Protein AF-A0A7S0C1S6-F1 (afdb_monomer)

InterPro domains:
  IPR011527 ABC transporter type 1, transmembrane domain [PF00664] (45-141)
  IPR011527 ABC transporter type 1, transmembrane domain [PS50929] (19-138)
  IPR036640 ABC transporter type 1, transmembrane domain superfamily [G3DSA:1.20.1560.10] (1-143)
  IPR036640 ABC transporter type 1, transmembrane domain superfamily [SSF90123] (19-142)
  IPR050173 ATP-binding cassette transporter C-like [PTHR24223] (3-142)

Secondary structure (DSSP, 8-state):
---------HHHHHHHHHHHTHHHHHHHHHHHHHHHHHHHHHHHHHHHHHH-TT--S-HHHHHHHHHHHHHHHHHHHHHHHHHHHHHHHHHHHHHHHHHHHHHHTS-HHHHHHS-HHHHHHHHHHHHHHHHHHHHHHHHHHH-

Radius of gyration: 22.69 Å; Cα contacts (8 Å, |Δi|>4): 51; chains: 1; bounding box: 44×37×71 Å

Mean predicted aligned error: 12.1 Å

Solvent-accessible surface area (backbone atoms only — not comparable to full-atom values): 8099 Å² total; per-residue (Å²): 143,80,84,76,80,77,76,72,55,67,65,60,56,53,49,50,44,52,57,39,57,31,70,64,47,54,49,52,54,49,55,53,48,52,52,39,51,54,44,50,54,48,46,50,54,50,49,55,55,62,73,38,91,87,64,85,71,61,68,67,66,53,51,52,53,49,52,53,44,51,52,52,37,52,54,47,48,53,50,50,51,52,54,48,54,55,32,54,50,45,21,51,53,48,52,50,51,58,50,52,55,52,57,72,72,49,56,72,74,58,55,75,77,42,62,64,69,61,51,52,53,48,50,54,49,51,51,54,48,51,54,48,51,51,53,49,52,53,51,66,75,74,106

pLDDT: mean 74.36, std 13.05, range [32.56, 93.94]

Foldseek 3Di:
DDPPPDPDPVVVVQVLCVQLPHPVLVVVLVVLLVVLLVLVVVLVVLVVVVVDPPDPDDPVVSVVVSVVSVVVSVVSVVVSVVSVVSSLVSSLVSLVVVVVVVVVVDDPVVCVVDPPVVVCVVVVVVSVVVSVVVVVVVVVVSD

Structure (mmCIF, N/CA/C/O backbone):
data_AF-A0A7S0C1S6-F1
#
_entry.id   AF-A0A7S0C1S6-F1
#
loop_
_atom_site.group_PDB
_atom_site.id
_atom_site.type_symbol
_atom_site.label_atom_id
_atom_site.label_alt_id
_atom_site.label_comp_id
_atom_site.label_asym_id
_atom_site.label_entity_id
_atom_site.label_seq_id
_atom_site.pdbx_PDB_ins_code
_atom_site.Cartn_x
_atom_site.Cartn_y
_atom_site.Cartn_z
_atom_site.occupancy
_atom_site.B_iso_or_equiv
_atom_site.auth_seq_id
_atom_site.auth_comp_id
_atom_site.auth_asym_id
_atom_site.auth_atom_id
_atom_site.pdbx_PDB_model_num
ATOM 1 N N . ASP A 1 1 ? 6.571 -26.633 26.338 1.00 38.09 1 ASP A N 1
ATOM 2 C CA . ASP A 1 1 ? 5.739 -27.109 25.221 1.00 38.09 1 ASP A CA 1
ATOM 3 C C . ASP A 1 1 ? 4.297 -26.672 25.336 1.00 38.09 1 ASP A C 1
ATOM 5 O O . ASP A 1 1 ? 3.645 -26.990 26.321 1.00 38.09 1 ASP A O 1
ATOM 9 N N . THR A 1 2 ? 3.855 -25.894 24.345 1.00 32.56 2 THR A N 1
ATOM 10 C CA . THR A 1 2 ? 2.548 -25.925 23.646 1.00 32.56 2 THR A CA 1
ATOM 11 C C . THR A 1 2 ? 2.376 -24.587 22.923 1.00 32.56 2 THR A C 1
ATOM 13 O O . THR A 1 2 ? 1.621 -23.704 23.322 1.00 32.56 2 THR A O 1
ATOM 16 N N . GLN A 1 3 ? 3.146 -24.413 21.842 1.00 36.97 3 GLN A N 1
ATOM 17 C CA . GLN A 1 3 ? 2.829 -23.417 20.823 1.00 36.97 3 GLN A CA 1
ATOM 18 C C . GLN A 1 3 ? 1.494 -23.824 20.197 1.00 36.97 3 GLN A C 1
ATOM 20 O O . GLN A 1 3 ? 1.435 -24.697 19.336 1.00 36.97 3 GLN A O 1
ATOM 25 N N . HIS A 1 4 ? 0.406 -23.215 20.657 1.00 38.22 4 HIS A N 1
ATOM 26 C CA . HIS A 1 4 ? -0.839 -23.228 19.911 1.00 38.22 4 HIS A CA 1
ATOM 27 C C . HIS A 1 4 ? -0.601 -22.422 18.634 1.00 38.22 4 HIS A C 1
ATOM 29 O O . HIS A 1 4 ? -0.575 -21.193 18.663 1.00 38.22 4 HIS A O 1
ATOM 35 N N . THR A 1 5 ? -0.392 -23.114 17.519 1.00 42.62 5 THR A N 1
ATOM 36 C CA . THR A 1 5 ? -0.416 -22.581 16.154 1.00 42.62 5 THR A CA 1
ATOM 37 C C . THR A 1 5 ? -1.791 -21.971 15.862 1.00 42.62 5 THR A C 1
ATOM 39 O O . THR A 1 5 ? -2.685 -22.610 15.321 1.00 42.62 5 THR A O 1
ATOM 42 N N . GLY A 1 6 ? -2.005 -20.749 16.349 1.00 50.19 6 GLY A N 1
ATOM 43 C CA . GLY A 1 6 ? -2.061 -19.535 15.536 1.00 50.19 6 GLY A CA 1
ATOM 44 C C . GLY A 1 6 ? -3.067 -19.435 14.392 1.00 50.19 6 GLY A C 1
ATOM 45 O O . GLY A 1 6 ? -2.960 -18.488 13.621 1.00 50.19 6 GLY A O 1
ATOM 46 N N . ALA A 1 7 ? -4.028 -20.346 14.235 1.00 46.50 7 ALA A N 1
ATOM 47 C CA . ALA A 1 7 ? -5.095 -20.175 13.252 1.00 46.50 7 ALA A CA 1
ATOM 48 C C . ALA A 1 7 ? -6.041 -19.058 13.721 1.00 46.50 7 ALA A C 1
ATOM 50 O O . ALA A 1 7 ? -7.001 -19.285 14.461 1.00 46.50 7 ALA A O 1
ATOM 51 N N . VAL A 1 8 ? -5.737 -17.820 13.328 1.00 56.91 8 VAL A N 1
ATOM 52 C CA . VAL A 1 8 ? -6.596 -16.663 13.580 1.00 56.91 8 VAL A CA 1
ATOM 53 C C . VAL A 1 8 ? -7.947 -16.946 12.929 1.00 56.91 8 VAL A C 1
ATOM 55 O O . VAL A 1 8 ? -8.051 -17.070 11.710 1.00 56.91 8 VAL A O 1
ATOM 58 N N . SER A 1 9 ? -8.990 -17.095 13.748 1.00 55.50 9 SER A N 1
ATOM 59 C CA . SER A 1 9 ? -10.348 -17.355 13.266 1.00 55.50 9 SER A CA 1
ATOM 60 C C . SER A 1 9 ? -10.726 -16.311 12.213 1.00 55.50 9 SER A C 1
ATOM 62 O O . SER A 1 9 ? -10.698 -15.112 12.495 1.00 55.50 9 SER A O 1
ATOM 64 N N . SER A 1 10 ? -11.106 -16.741 11.003 1.00 56.78 10 SER A N 1
ATOM 65 C CA . SER A 1 10 ? -11.437 -15.836 9.885 1.00 56.78 10 SER A CA 1
ATOM 66 C C . SER A 1 10 ? -12.541 -14.831 10.231 1.00 56.78 10 SER A C 1
ATOM 68 O O . SER A 1 10 ? -12.648 -13.777 9.608 1.00 56.78 10 SER A O 1
ATOM 70 N N . LYS A 1 11 ? -13.349 -15.127 11.256 1.00 63.72 11 LYS A N 1
ATOM 71 C CA . LYS A 1 11 ? -14.343 -14.200 11.806 1.00 63.72 11 LYS A CA 1
ATOM 72 C C . LYS A 1 11 ? -13.695 -12.966 12.444 1.00 63.72 11 LYS A C 1
ATOM 74 O O . LYS A 1 11 ? -14.206 -11.869 12.253 1.00 63.72 11 LYS A O 1
ATOM 79 N N . SER A 1 12 ? -12.568 -13.124 13.135 1.00 62.50 12 SER A N 1
ATOM 80 C CA . SER A 1 12 ? -11.827 -12.031 13.776 1.00 62.50 12 SER A CA 1
ATOM 81 C C . SER A 1 12 ? -11.183 -11.105 12.742 1.00 62.50 12 SER A C 1
ATOM 83 O O . SER A 1 12 ? -11.289 -9.887 12.861 1.00 62.50 12 SER A O 1
ATOM 85 N N . ILE A 1 13 ? -10.612 -11.674 11.674 1.00 64.31 13 ILE A N 1
ATOM 86 C CA . ILE A 1 13 ? -10.082 -10.910 10.533 1.00 64.31 13 ILE A CA 1
ATOM 87 C C . ILE A 1 13 ? -11.214 -10.139 9.842 1.00 64.31 13 ILE A C 1
ATOM 89 O O . ILE A 1 13 ? -11.115 -8.933 9.630 1.00 64.31 13 ILE A O 1
ATOM 93 N N . ARG A 1 14 ? -12.339 -10.806 9.558 1.00 62.56 14 ARG A N 1
ATOM 94 C CA . ARG A 1 14 ? -13.508 -10.176 8.927 1.00 62.56 14 ARG A CA 1
ATOM 95 C C . ARG A 1 14 ? -14.092 -9.038 9.770 1.00 62.56 14 ARG A C 1
ATOM 97 O O . ARG A 1 14 ? -14.517 -8.033 9.208 1.00 62.56 14 ARG A O 1
ATOM 104 N N . TYR A 1 15 ? -14.085 -9.178 11.093 1.00 67.88 15 TYR A N 1
ATOM 105 C CA . TYR A 1 15 ? -14.541 -8.142 12.017 1.00 67.88 15 TYR A CA 1
ATOM 106 C C . TYR A 1 15 ? -13.597 -6.929 12.032 1.00 67.88 15 TYR A C 1
ATOM 108 O O . TYR A 1 15 ? -14.064 -5.794 11.955 1.00 67.88 15 TYR A O 1
ATOM 116 N N . TYR A 1 16 ? -12.276 -7.154 12.026 1.00 65.00 16 TYR A N 1
ATOM 117 C CA . TYR A 1 16 ? -11.278 -6.080 11.924 1.00 65.00 16 TYR A CA 1
ATOM 118 C C . TYR A 1 16 ? -11.419 -5.302 10.603 1.00 65.00 16 TYR A C 1
ATOM 120 O O . TYR A 1 16 ? -11.486 -4.075 10.608 1.00 65.00 16 TYR A O 1
ATOM 128 N N . TYR A 1 17 ? -11.583 -6.000 9.473 1.00 61.41 17 TYR A N 1
ATOM 129 C CA . TYR A 1 17 ? -11.810 -5.362 8.169 1.00 61.41 17 TYR A CA 1
ATOM 130 C C . TYR A 1 17 ? -13.122 -4.570 8.097 1.00 61.41 17 TYR A C 1
ATOM 132 O O . TYR A 1 17 ? -13.174 -3.507 7.476 1.00 61.41 17 TYR A O 1
ATOM 140 N N . GLN A 1 18 ? -14.189 -5.048 8.740 1.00 67.44 18 GLN A N 1
ATOM 141 C CA . GLN A 1 18 ? -15.448 -4.303 8.829 1.00 67.44 18 GLN A CA 1
ATOM 142 C C . GLN A 1 18 ? -15.305 -3.024 9.667 1.00 67.44 18 GLN A C 1
ATOM 144 O O . GLN A 1 18 ? -15.879 -2.002 9.301 1.00 67.44 18 GLN A O 1
ATOM 149 N N . LEU A 1 19 ? -14.493 -3.049 10.728 1.00 62.53 19 LEU A N 1
ATOM 150 C CA . LEU A 1 19 ? -14.224 -1.892 11.591 1.00 62.53 19 LEU A CA 1
ATOM 151 C C . LEU A 1 19 ? -13.249 -0.87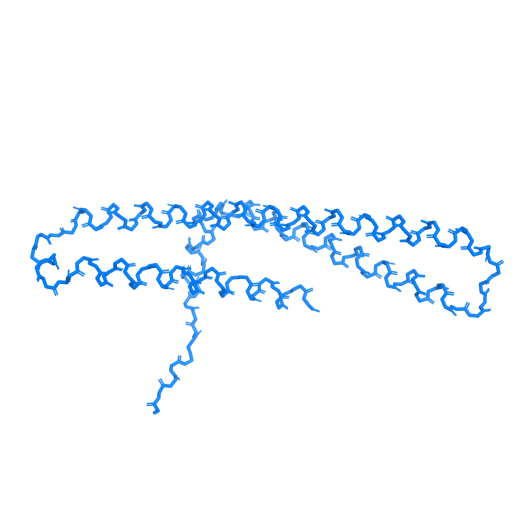0 10.984 1.00 62.53 19 LEU A C 1
ATOM 153 O O . LEU A 1 19 ? -13.339 0.316 11.309 1.00 62.53 19 LEU A O 1
ATOM 157 N N . ALA A 1 20 ? -12.344 -1.307 10.105 1.00 60.16 20 ALA A N 1
ATOM 158 C CA . ALA A 1 20 ? -11.359 -0.455 9.433 1.00 60.16 20 ALA A CA 1
ATOM 159 C C . ALA A 1 20 ? -11.950 0.415 8.303 1.00 60.16 20 ALA A C 1
ATOM 161 O O . ALA A 1 20 ? -11.357 1.426 7.927 1.00 60.16 20 ALA A O 1
ATOM 162 N N . GLY A 1 21 ? -13.125 0.057 7.772 1.00 63.22 21 GLY A N 1
ATOM 163 C CA . GLY A 1 21 ? -13.752 0.763 6.645 1.00 63.22 21 GLY A CA 1
ATOM 164 C C . GLY A 1 21 ? -14.514 -0.131 5.662 1.00 63.22 21 GLY A C 1
ATOM 165 O O . GLY A 1 21 ? -15.056 0.367 4.677 1.00 63.22 21 GLY A O 1
ATOM 166 N N . GLY A 1 22 ? -14.581 -1.442 5.917 1.00 70.19 22 GLY A N 1
ATOM 167 C CA . GLY A 1 22 ? -15.367 -2.385 5.127 1.00 70.19 22 GLY A CA 1
ATOM 168 C C . GLY A 1 22 ? -14.777 -2.691 3.747 1.00 70.19 22 GLY A C 1
ATOM 169 O O . GLY A 1 22 ? -13.596 -2.482 3.473 1.00 70.19 22 GLY A O 1
ATOM 170 N N . PHE A 1 23 ? -15.629 -3.216 2.862 1.00 64.06 23 PHE A N 1
ATOM 171 C CA . PHE A 1 23 ? -15.249 -3.708 1.531 1.00 64.06 23 PHE A CA 1
ATOM 172 C C . PHE A 1 23 ? -14.635 -2.629 0.623 1.00 64.06 23 PHE A C 1
ATOM 174 O O . PHE A 1 23 ? -13.748 -2.932 -0.169 1.00 64.06 23 PHE A O 1
ATOM 181 N N . LEU A 1 24 ? -15.053 -1.366 0.772 1.00 66.19 24 LEU A N 1
ATOM 182 C CA . LEU A 1 24 ? -14.506 -0.244 -0.000 1.00 66.19 24 LEU A CA 1
ATOM 183 C C . LEU A 1 24 ? -13.016 -0.047 0.268 1.00 66.19 24 LEU A C 1
ATOM 185 O O . LEU A 1 24 ? -12.247 0.177 -0.661 1.00 66.19 24 LEU A O 1
ATOM 189 N N . TRP A 1 25 ? -12.608 -0.178 1.528 1.00 72.25 25 TRP A N 1
ATOM 190 C CA . TRP A 1 25 ? -11.225 0.041 1.908 1.00 72.25 25 TRP A CA 1
ATOM 191 C C . TRP A 1 25 ? -10.315 -1.090 1.413 1.00 72.25 25 TRP A C 1
ATOM 193 O O . TRP A 1 25 ? -9.264 -0.841 0.821 1.00 72.25 25 TRP A O 1
ATOM 203 N N . PHE A 1 26 ? -10.785 -2.335 1.542 1.00 72.25 26 PHE A N 1
ATOM 204 C CA . PHE A 1 26 ? -10.135 -3.501 0.943 1.00 72.25 26 PHE A CA 1
ATOM 205 C C . PHE A 1 26 ? -10.000 -3.356 -0.581 1.00 72.25 26 PHE A C 1
ATOM 207 O O . PHE A 1 26 ? -8.928 -3.595 -1.124 1.00 72.25 26 PHE A O 1
ATOM 214 N N . GLY A 1 27 ? -11.050 -2.884 -1.262 1.00 76.69 27 GLY A N 1
ATOM 215 C CA . GLY A 1 27 ? -11.011 -2.598 -2.697 1.00 76.69 27 GLY A CA 1
ATOM 216 C C . GLY A 1 27 ? -9.962 -1.545 -3.063 1.00 76.69 27 GLY A C 1
ATOM 217 O O . GLY A 1 27 ? -9.175 -1.751 -3.985 1.00 76.69 27 GLY A O 1
ATOM 218 N N . THR A 1 28 ? -9.886 -0.440 -2.317 1.00 76.50 28 THR A N 1
ATOM 219 C CA . THR A 1 28 ? -8.873 0.598 -2.568 1.00 76.50 28 THR A CA 1
ATOM 220 C C . THR A 1 28 ? -7.448 0.101 -2.323 1.00 76.50 28 THR A C 1
ATOM 222 O O . THR A 1 28 ? -6.583 0.325 -3.162 1.00 76.50 28 THR A O 1
ATOM 225 N N . ALA A 1 29 ? -7.198 -0.634 -1.237 1.00 75.81 29 ALA A N 1
ATOM 226 C CA . ALA A 1 29 ? -5.873 -1.179 -0.951 1.00 75.81 29 ALA A CA 1
ATOM 227 C C . ALA A 1 29 ? -5.456 -2.236 -1.988 1.00 75.81 29 ALA A C 1
ATOM 229 O O . ALA A 1 29 ? -4.320 -2.221 -2.455 1.00 75.81 29 ALA A O 1
ATOM 230 N N . LEU A 1 30 ? -6.388 -3.099 -2.408 1.00 82.12 30 LEU A N 1
ATOM 231 C CA . LEU A 1 30 ? -6.146 -4.115 -3.432 1.00 82.12 30 LEU A CA 1
ATOM 232 C C . LEU A 1 30 ? -5.831 -3.481 -4.791 1.00 82.12 30 LEU A C 1
ATOM 234 O O . LEU A 1 30 ? -4.849 -3.844 -5.427 1.00 82.12 30 LEU A O 1
ATOM 238 N N . THR A 1 31 ? -6.643 -2.519 -5.235 1.00 80.25 31 THR A N 1
ATOM 239 C CA . THR A 1 31 ? -6.432 -1.847 -6.529 1.00 80.25 31 THR A CA 1
ATOM 240 C C . THR A 1 31 ? -5.108 -1.089 -6.570 1.00 80.25 31 THR A C 1
ATOM 242 O O . THR A 1 31 ? -4.353 -1.245 -7.526 1.00 80.25 31 THR A O 1
ATOM 245 N N . VAL A 1 32 ? -4.782 -0.321 -5.527 1.00 80.00 32 VAL A N 1
ATOM 246 C CA . VAL A 1 32 ? -3.513 0.417 -5.453 1.00 80.00 32 VAL A CA 1
ATOM 247 C C . VAL A 1 32 ? -2.324 -0.542 -5.332 1.00 80.00 32 VAL A C 1
ATOM 249 O O . VAL A 1 32 ? -1.309 -0.325 -5.989 1.00 80.00 32 VAL A O 1
ATOM 252 N N . GLY A 1 33 ? -2.453 -1.625 -4.562 1.00 81.19 33 GLY A N 1
ATOM 253 C CA . GLY A 1 33 ? -1.423 -2.658 -4.441 1.00 81.19 33 GLY A CA 1
ATOM 254 C C . GLY A 1 33 ? -1.121 -3.357 -5.768 1.00 81.19 33 GLY A C 1
ATOM 255 O O . GLY A 1 33 ? 0.041 -3.482 -6.149 1.00 81.19 33 GLY A O 1
ATOM 256 N N . LEU A 1 34 ? -2.156 -3.731 -6.528 1.00 87.25 34 LEU A N 1
ATOM 257 C CA . LEU A 1 34 ? -1.992 -4.310 -7.865 1.00 87.25 34 LEU A CA 1
ATOM 258 C C . LEU A 1 34 ? -1.295 -3.334 -8.822 1.00 87.25 34 LEU A C 1
ATOM 260 O O . LEU A 1 34 ? -0.380 -3.728 -9.542 1.00 87.25 34 LEU A O 1
ATOM 264 N N . VAL A 1 35 ? -1.676 -2.053 -8.802 1.00 86.31 35 VAL A N 1
ATOM 265 C CA . VAL A 1 35 ? -1.012 -1.020 -9.614 1.00 86.31 35 VAL A CA 1
ATOM 266 C C . VAL A 1 35 ? 0.465 -0.896 -9.231 1.00 86.31 35 VAL A C 1
ATOM 268 O O . VAL A 1 35 ? 1.321 -0.924 -10.114 1.00 86.31 35 VAL A O 1
ATOM 271 N N . ALA A 1 36 ? 0.784 -0.838 -7.937 1.00 84.25 36 ALA A N 1
ATOM 272 C CA . ALA A 1 36 ? 2.163 -0.758 -7.463 1.00 84.25 36 ALA A CA 1
ATOM 273 C C . ALA A 1 36 ? 3.004 -1.967 -7.915 1.00 84.25 36 ALA A C 1
ATOM 275 O O . ALA A 1 36 ? 4.116 -1.781 -8.413 1.00 84.25 36 ALA A O 1
ATOM 276 N N . TYR A 1 37 ? 2.452 -3.181 -7.833 1.00 87.31 37 TYR A N 1
ATOM 277 C CA . TYR A 1 37 ? 3.122 -4.401 -8.292 1.00 87.31 37 TYR A CA 1
ATOM 278 C C . TYR A 1 37 ? 3.373 -4.392 -9.807 1.00 87.31 37 TYR A C 1
ATOM 280 O O . TYR A 1 37 ? 4.475 -4.689 -10.267 1.00 87.31 37 TYR A O 1
ATOM 288 N N . THR A 1 38 ? 2.384 -3.977 -10.607 1.00 87.50 38 THR A N 1
ATOM 289 C CA . THR A 1 38 ? 2.560 -3.876 -12.068 1.00 87.50 38 THR A CA 1
ATOM 290 C C . THR A 1 38 ? 3.599 -2.828 -12.468 1.00 87.50 38 THR A C 1
ATOM 292 O O . THR A 1 38 ? 4.348 -3.045 -13.422 1.00 87.50 38 THR A O 1
ATOM 295 N N . LEU A 1 39 ? 3.687 -1.713 -11.734 1.00 86.88 39 LEU A N 1
ATOM 296 C CA . LEU A 1 39 ? 4.715 -0.693 -11.942 1.00 86.88 39 LEU A CA 1
ATOM 297 C C . LEU A 1 39 ? 6.104 -1.226 -11.592 1.00 86.88 39 LEU A C 1
ATOM 299 O O . LEU A 1 39 ? 7.035 -1.011 -12.360 1.00 86.88 39 LEU A O 1
ATOM 303 N N . MET A 1 40 ? 6.230 -1.965 -10.489 1.00 88.38 40 MET A N 1
ATOM 304 C CA . MET A 1 40 ? 7.481 -2.617 -10.103 1.00 88.38 40 MET A CA 1
ATOM 305 C C . MET A 1 40 ? 7.957 -3.595 -11.184 1.00 88.38 40 MET A C 1
ATOM 307 O O . MET A 1 40 ? 9.062 -3.443 -11.701 1.00 88.38 40 MET A O 1
ATOM 311 N N . ALA A 1 41 ? 7.081 -4.497 -11.637 1.00 90.81 41 ALA A N 1
ATOM 312 C CA . ALA A 1 41 ? 7.391 -5.416 -12.730 1.00 90.81 41 ALA A CA 1
ATOM 313 C C . ALA A 1 41 ? 7.764 -4.675 -14.029 1.00 90.81 41 ALA A C 1
ATOM 315 O O . ALA A 1 41 ? 8.660 -5.096 -14.760 1.00 90.81 41 ALA A O 1
ATOM 316 N N . SER A 1 42 ? 7.110 -3.547 -14.320 1.00 89.12 42 SER A N 1
ATOM 317 C CA . SER A 1 42 ? 7.419 -2.720 -15.494 1.00 89.12 42 SER A CA 1
ATOM 318 C C . SER A 1 42 ? 8.806 -2.075 -15.403 1.00 89.12 42 SER A C 1
ATOM 320 O O . SER A 1 42 ? 9.533 -2.061 -16.399 1.00 89.12 42 SER A O 1
ATOM 322 N N . THR A 1 43 ? 9.192 -1.572 -14.226 1.00 91.31 43 THR A N 1
ATOM 323 C CA . THR A 1 43 ? 10.536 -1.033 -13.963 1.00 91.31 43 THR A CA 1
ATOM 324 C C . THR A 1 43 ? 11.602 -2.114 -14.163 1.00 91.31 43 THR A C 1
ATOM 326 O O . THR A 1 43 ? 12.601 -1.867 -14.844 1.00 91.31 43 THR A O 1
ATOM 329 N N . ASP A 1 44 ? 11.359 -3.325 -13.659 1.00 91.00 44 ASP A N 1
ATOM 330 C CA . ASP A 1 44 ? 12.286 -4.456 -13.778 1.00 91.00 44 ASP A CA 1
ATOM 331 C C . ASP A 1 44 ? 12.432 -4.935 -15.228 1.00 91.00 44 ASP A C 1
ATOM 333 O O . ASP A 1 44 ? 13.546 -5.131 -15.720 1.00 91.00 44 ASP A O 1
ATOM 337 N N . LEU A 1 45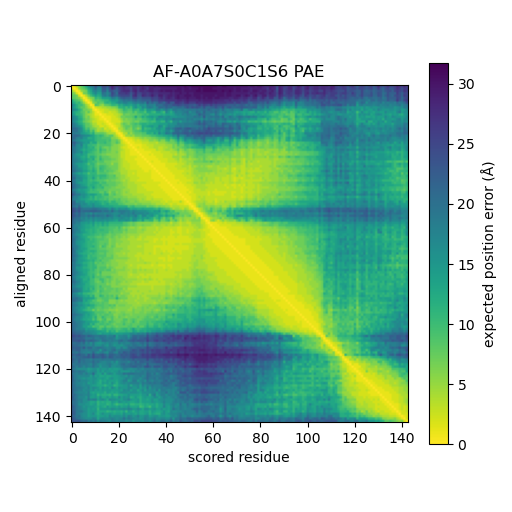 ? 11.320 -5.052 -15.963 1.00 91.62 45 LEU A N 1
ATOM 338 C CA . LEU A 1 45 ? 11.333 -5.394 -17.389 1.00 91.62 45 LEU A CA 1
ATOM 339 C C . LEU A 1 45 ? 12.049 -4.326 -18.223 1.00 91.62 45 LEU A C 1
ATOM 341 O O . LEU A 1 45 ? 12.790 -4.653 -19.156 1.00 91.62 45 LEU A O 1
ATOM 345 N N . TRP A 1 46 ? 11.864 -3.048 -17.885 1.00 91.69 46 TRP A N 1
ATOM 346 C CA . TRP A 1 46 ? 12.571 -1.956 -18.545 1.00 91.69 46 TRP A CA 1
ATOM 347 C C . TRP A 1 46 ? 14.078 -2.015 -18.281 1.00 91.69 46 TRP A C 1
ATOM 349 O O . TRP A 1 46 ? 14.876 -1.841 -19.207 1.00 91.69 46 TRP A O 1
ATOM 359 N N . LEU A 1 47 ? 14.484 -2.311 -17.046 1.00 90.00 47 LEU A N 1
ATOM 360 C CA . LEU A 1 47 ? 15.886 -2.495 -16.686 1.00 90.00 47 LEU A CA 1
ATOM 361 C C . LEU A 1 47 ? 16.497 -3.709 -17.404 1.00 90.00 47 LEU A C 1
ATOM 363 O O . LEU A 1 47 ? 17.595 -3.612 -17.953 1.00 90.00 47 LEU A O 1
ATOM 367 N N . ALA A 1 48 ? 15.770 -4.823 -17.501 1.00 90.50 48 ALA A N 1
ATOM 368 C CA . ALA A 1 48 ? 16.198 -5.991 -18.270 1.00 90.50 48 ALA A CA 1
ATOM 369 C C . ALA A 1 48 ? 16.387 -5.651 -19.760 1.00 90.50 48 ALA A C 1
ATOM 371 O O . ALA A 1 48 ? 17.386 -6.032 -20.379 1.00 90.50 48 ALA A O 1
ATOM 372 N N . ALA A 1 49 ? 15.476 -4.857 -20.335 1.00 88.75 49 ALA A N 1
ATOM 373 C CA . ALA A 1 49 ? 15.633 -4.336 -21.688 1.00 88.75 49 ALA A CA 1
ATOM 374 C C . ALA A 1 49 ? 16.842 -3.392 -21.794 1.00 88.75 49 ALA A C 1
ATOM 376 O O . ALA A 1 49 ? 17.546 -3.416 -22.806 1.00 88.75 49 ALA A O 1
ATOM 377 N N . TRP A 1 50 ? 17.142 -2.596 -20.761 1.00 86.88 50 TRP A N 1
ATOM 378 C CA . TRP A 1 50 ? 18.351 -1.776 -20.719 1.00 86.88 50 TRP A CA 1
ATOM 379 C C . TRP A 1 50 ? 19.608 -2.660 -20.819 1.00 86.88 50 TRP A C 1
ATOM 381 O O . TRP A 1 50 ? 20.471 -2.440 -21.664 1.00 86.88 50 TRP A O 1
ATOM 391 N N . VAL A 1 51 ? 19.732 -3.723 -20.042 1.00 88.25 51 VAL A N 1
ATOM 392 C CA . VAL A 1 51 ? 20.977 -4.514 -20.063 1.00 88.25 51 VAL A CA 1
ATOM 393 C C . VAL A 1 51 ? 21.164 -5.311 -21.375 1.00 88.25 51 VAL A C 1
ATOM 395 O O . VAL A 1 51 ? 22.267 -5.756 -21.682 1.00 88.25 51 VAL A O 1
ATOM 398 N N . SER A 1 52 ? 20.125 -5.433 -22.213 1.00 88.12 52 SER A N 1
ATOM 399 C CA . SER A 1 52 ? 20.184 -6.192 -23.468 1.00 88.12 52 SER A CA 1
ATOM 400 C C . SER A 1 52 ? 21.229 -5.658 -24.473 1.00 88.12 52 SER A C 1
ATOM 402 O O . SER A 1 52 ? 21.195 -4.476 -24.837 1.00 88.12 52 SER A O 1
ATOM 404 N N . PRO A 1 53 ? 22.102 -6.528 -25.025 1.00 78.06 53 PRO A N 1
ATOM 405 C CA . PRO A 1 53 ? 23.201 -6.136 -25.915 1.00 78.06 53 PRO A CA 1
ATOM 406 C C . PRO A 1 53 ? 22.750 -5.632 -27.295 1.00 78.06 53 PRO A C 1
ATOM 408 O O . PRO A 1 53 ? 23.550 -5.076 -28.040 1.00 78.06 53 PRO A O 1
ATOM 411 N N . LYS A 1 54 ? 21.469 -5.799 -27.655 1.00 78.69 54 LYS A N 1
ATOM 412 C CA . LYS A 1 54 ? 20.907 -5.352 -28.945 1.00 78.69 54 LYS A CA 1
ATOM 413 C C . LYS A 1 54 ? 20.454 -3.886 -28.947 1.00 78.69 54 LYS A C 1
ATOM 415 O O . LYS A 1 54 ? 19.966 -3.401 -29.965 1.00 78.69 54 LYS A O 1
ATOM 420 N N . ASN A 1 55 ? 20.559 -3.181 -27.820 1.00 74.06 55 ASN A N 1
ATOM 421 C CA . ASN A 1 55 ? 20.005 -1.838 -27.682 1.00 74.06 55 ASN A CA 1
ATOM 422 C C . ASN A 1 55 ? 20.998 -0.746 -28.112 1.00 74.06 55 ASN A C 1
ATOM 424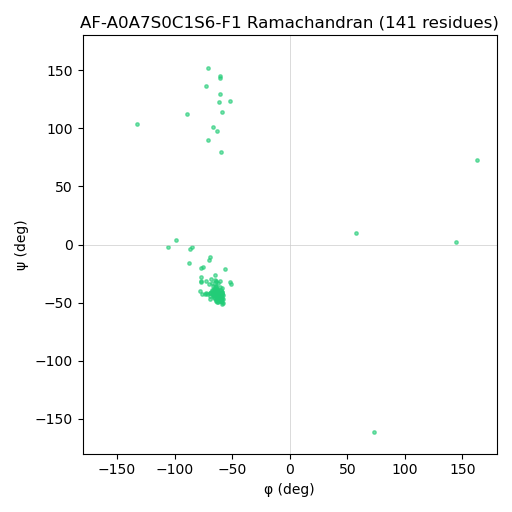 O O . ASN A 1 55 ? 21.977 -0.480 -27.424 1.00 74.06 55 ASN A O 1
ATOM 428 N N . THR A 1 56 ? 20.693 -0.058 -29.215 1.00 79.31 56 THR A N 1
ATOM 429 C CA . THR A 1 56 ? 21.513 1.024 -29.799 1.00 79.31 56 THR A CA 1
ATOM 430 C C . THR A 1 56 ? 21.040 2.438 -29.426 1.00 79.31 56 THR A C 1
ATOM 432 O O . THR A 1 56 ? 21.581 3.429 -29.914 1.00 79.31 56 THR A O 1
ATOM 435 N N . ARG A 1 57 ? 20.017 2.563 -28.566 1.00 83.12 57 ARG A N 1
ATOM 436 C CA . ARG A 1 57 ? 19.468 3.858 -28.117 1.00 83.12 57 ARG A CA 1
ATOM 437 C C . ARG A 1 57 ? 20.427 4.590 -27.171 1.00 83.12 57 ARG A C 1
ATOM 439 O O . ARG A 1 57 ? 21.167 3.956 -26.420 1.00 83.12 57 ARG A O 1
ATOM 446 N N . SER A 1 58 ? 20.360 5.927 -27.155 1.00 86.19 58 SER A N 1
ATOM 447 C CA . SER A 1 58 ? 21.221 6.753 -26.297 1.00 86.19 58 SER A CA 1
ATOM 448 C C . SER A 1 58 ? 21.015 6.448 -24.809 1.00 86.19 58 SER A C 1
ATOM 450 O O . SER A 1 58 ? 19.900 6.172 -24.357 1.00 86.19 58 SER A O 1
ATOM 452 N N . VAL A 1 59 ? 22.101 6.518 -24.035 1.00 86.69 59 VAL A N 1
ATOM 453 C CA . VAL A 1 59 ? 22.078 6.292 -22.580 1.00 86.69 59 VAL A CA 1
ATOM 454 C C . VAL A 1 59 ? 21.132 7.276 -21.888 1.00 86.69 59 VAL A C 1
ATOM 456 O O . VAL A 1 59 ? 20.335 6.863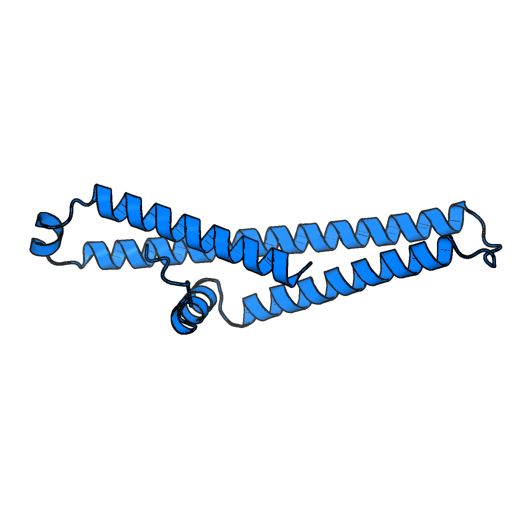 -21.050 1.00 86.69 59 VAL A O 1
ATOM 459 N N . ASN A 1 60 ? 21.145 8.545 -22.311 1.00 88.75 60 ASN A N 1
ATOM 460 C CA . ASN A 1 60 ? 20.301 9.597 -21.740 1.00 88.75 60 ASN A CA 1
ATOM 461 C C . ASN A 1 60 ? 18.807 9.275 -21.875 1.00 88.75 60 ASN A C 1
ATOM 463 O O . ASN A 1 60 ? 18.081 9.357 -20.892 1.00 88.75 60 ASN A O 1
ATOM 467 N N . TYR A 1 61 ? 18.353 8.827 -23.052 1.00 89.06 61 TYR A N 1
ATOM 468 C CA . TYR A 1 61 ? 16.946 8.466 -23.272 1.00 89.06 61 TYR A CA 1
ATOM 469 C C . TYR A 1 61 ? 16.478 7.345 -22.328 1.00 89.06 61 TYR 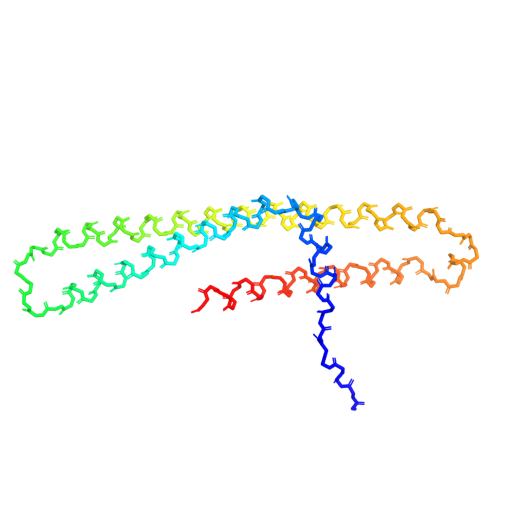A C 1
ATOM 471 O O . TYR A 1 61 ? 15.371 7.373 -21.793 1.00 89.06 61 TYR A O 1
ATOM 479 N N . ARG A 1 62 ? 17.345 6.360 -22.091 1.00 87.88 62 ARG A N 1
ATOM 480 C CA . ARG A 1 62 ? 17.045 5.184 -21.264 1.00 87.88 62 ARG A CA 1
ATOM 481 C C . ARG A 1 62 ? 17.014 5.532 -19.783 1.00 87.88 62 ARG A C 1
ATOM 483 O O . ARG A 1 62 ? 16.098 5.102 -19.085 1.00 87.88 62 ARG A O 1
ATOM 490 N N . ALA A 1 63 ? 17.980 6.341 -19.346 1.00 89.50 63 ALA A N 1
ATOM 491 C CA . ALA A 1 63 ? 18.053 6.858 -17.989 1.00 89.50 63 ALA A CA 1
ATOM 492 C C . ALA A 1 63 ? 16.825 7.716 -17.662 1.00 89.50 63 ALA A C 1
ATOM 494 O O . ALA A 1 63 ? 16.226 7.527 -16.609 1.00 89.50 63 ALA A O 1
ATOM 495 N N . THR A 1 64 ? 16.385 8.587 -18.579 1.00 91.94 64 THR A N 1
ATOM 496 C CA . THR A 1 64 ? 15.175 9.396 -18.378 1.00 91.94 64 THR A CA 1
ATOM 497 C C . THR A 1 64 ? 13.935 8.528 -18.163 1.00 91.94 64 THR A C 1
ATOM 499 O O . THR A 1 64 ? 13.196 8.770 -17.214 1.00 91.94 64 THR A O 1
ATOM 502 N N . ILE A 1 65 ? 13.712 7.496 -18.986 1.00 91.62 65 ILE A N 1
ATOM 503 C CA . ILE A 1 65 ? 12.542 6.613 -18.826 1.00 91.62 65 ILE A CA 1
ATOM 504 C C . ILE A 1 65 ? 12.613 5.834 -17.513 1.00 91.62 65 ILE A C 1
ATOM 506 O O . ILE A 1 65 ? 11.616 5.753 -16.803 1.00 91.62 65 ILE A O 1
ATOM 510 N N . TYR A 1 66 ? 13.788 5.306 -17.165 1.00 91.00 66 TYR A N 1
ATOM 511 C CA . TYR A 1 66 ? 13.969 4.585 -15.909 1.00 91.00 66 TYR A CA 1
ATOM 512 C C . TYR A 1 66 ? 13.687 5.482 -14.697 1.00 91.00 66 TYR A C 1
ATOM 514 O O . TYR A 1 66 ? 12.903 5.106 -13.835 1.00 91.00 66 TYR A O 1
ATOM 522 N N . ILE A 1 67 ? 14.236 6.701 -14.671 1.00 93.12 67 ILE A N 1
ATOM 523 C CA . ILE A 1 67 ? 14.001 7.664 -13.586 1.00 93.12 67 ILE A CA 1
ATOM 524 C C . ILE A 1 67 ? 12.509 7.998 -13.459 1.00 93.12 67 ILE A C 1
ATOM 526 O O . ILE A 1 67 ? 11.990 8.041 -12.346 1.00 93.12 67 ILE A O 1
ATOM 530 N N . LEU A 1 68 ? 11.805 8.208 -14.577 1.00 93.69 68 LEU A N 1
ATOM 531 C CA . LEU A 1 68 ? 10.366 8.495 -14.565 1.00 93.69 68 LEU A CA 1
ATOM 532 C C . LEU A 1 68 ? 9.544 7.313 -14.029 1.00 93.69 68 LEU A C 1
ATOM 534 O O . LEU A 1 68 ? 8.640 7.523 -13.218 1.00 93.69 68 LEU A O 1
ATOM 538 N N . LEU A 1 69 ? 9.872 6.085 -14.444 1.00 90.62 69 LEU A N 1
ATOM 539 C CA . LEU A 1 69 ? 9.228 4.865 -13.950 1.00 90.62 69 LEU A CA 1
ATOM 540 C C . LEU A 1 69 ? 9.471 4.677 -12.450 1.00 90.62 69 LEU A C 1
ATOM 542 O O . LEU A 1 69 ? 8.514 4.511 -11.694 1.00 90.62 69 LEU A O 1
ATOM 546 N N . SER A 1 70 ? 10.724 4.790 -12.002 1.00 90.81 70 SER A N 1
ATOM 547 C CA . SER A 1 70 ? 11.080 4.661 -10.588 1.00 90.81 70 SER A CA 1
ATOM 548 C C . SER A 1 70 ? 10.414 5.735 -9.728 1.00 90.81 70 SER A C 1
ATOM 550 O O . SER A 1 70 ? 9.892 5.425 -8.661 1.00 90.81 70 SER A O 1
ATOM 552 N N . LEU A 1 71 ? 10.360 6.987 -10.196 1.00 93.94 71 LEU A N 1
ATOM 553 C CA . LEU A 1 71 ? 9.691 8.067 -9.470 1.00 93.94 71 LEU A CA 1
ATOM 554 C C . LEU A 1 71 ? 8.182 7.810 -9.347 1.00 93.94 71 LEU A C 1
ATOM 556 O O . LEU A 1 71 ? 7.612 7.978 -8.268 1.00 93.94 71 LEU A O 1
ATOM 560 N N . SER A 1 72 ? 7.538 7.362 -10.429 1.00 90.19 72 SER A N 1
ATOM 561 C CA . SER A 1 72 ? 6.118 6.998 -10.423 1.00 90.19 72 SER A CA 1
ATOM 562 C C . SER A 1 72 ? 5.831 5.846 -9.454 1.00 90.19 72 SER A C 1
ATOM 564 O O . SER A 1 72 ? 4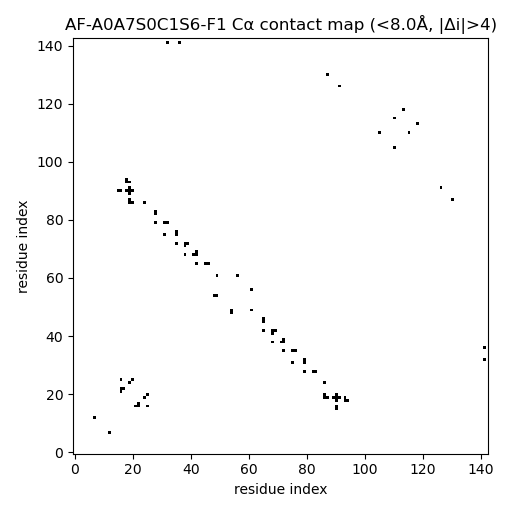.896 5.938 -8.654 1.00 90.19 72 SER A O 1
ATOM 566 N N . GLN A 1 73 ? 6.673 4.810 -9.460 1.00 89.31 73 GLN A N 1
ATOM 567 C CA . GLN A 1 73 ? 6.594 3.694 -8.522 1.00 89.31 73 GLN A CA 1
ATOM 568 C C . GLN A 1 73 ? 6.732 4.174 -7.070 1.00 89.31 73 GLN A C 1
ATOM 570 O O . GLN A 1 73 ? 5.890 3.839 -6.237 1.00 89.31 73 GLN A O 1
ATOM 575 N N . SER A 1 74 ? 7.737 5.002 -6.758 1.00 90.00 74 SER A N 1
ATOM 576 C CA . SER A 1 74 ? 7.941 5.528 -5.401 1.00 90.00 74 SER A CA 1
ATOM 577 C C . SER A 1 74 ? 6.743 6.336 -4.900 1.00 90.00 74 SER A C 1
ATOM 579 O O . SER A 1 74 ? 6.311 6.147 -3.763 1.00 90.00 74 SER A O 1
ATOM 581 N N . ILE A 1 75 ? 6.163 7.199 -5.741 1.00 90.56 75 ILE A N 1
ATOM 582 C CA . ILE A 1 75 ? 4.969 7.981 -5.386 1.00 90.56 75 ILE A CA 1
ATOM 583 C C . ILE A 1 75 ? 3.778 7.056 -5.107 1.00 90.56 75 ILE A C 1
ATOM 585 O O . ILE A 1 75 ? 3.043 7.271 -4.139 1.00 90.56 75 ILE A O 1
ATOM 589 N N . CYS A 1 76 ? 3.596 6.011 -5.918 1.00 86.31 76 CYS A N 1
ATOM 590 C CA . CYS A 1 76 ? 2.504 5.054 -5.754 1.00 86.31 76 CYS A CA 1
ATOM 591 C C . CYS A 1 76 ? 2.624 4.286 -4.426 1.00 86.31 76 CYS A C 1
ATOM 593 O O . CYS A 1 76 ? 1.672 4.253 -3.644 1.00 86.31 76 CYS A O 1
ATOM 595 N N . VAL A 1 77 ? 3.817 3.766 -4.116 1.00 85.62 77 VAL A N 1
ATOM 596 C CA . VAL A 1 77 ? 4.100 3.044 -2.864 1.00 85.62 77 VAL A CA 1
ATOM 597 C C . VAL A 1 77 ? 3.934 3.949 -1.641 1.00 85.62 77 VAL A C 1
ATOM 599 O O . VAL A 1 77 ? 3.310 3.555 -0.655 1.00 85.62 77 VAL A O 1
ATOM 602 N N . MET A 1 78 ? 4.428 5.188 -1.700 1.00 87.88 78 MET A N 1
ATOM 603 C CA . MET A 1 78 ? 4.264 6.151 -0.607 1.00 87.88 78 MET A CA 1
ATOM 604 C C . MET A 1 78 ? 2.786 6.480 -0.359 1.00 87.88 78 MET A C 1
ATOM 606 O O . MET A 1 78 ? 2.344 6.543 0.789 1.00 87.88 78 MET A O 1
ATOM 610 N N . SER A 1 79 ? 2.001 6.623 -1.430 1.00 85.25 79 SER A N 1
ATOM 611 C CA . SER A 1 79 ? 0.556 6.856 -1.336 1.00 85.25 79 SER A CA 1
ATOM 612 C C . SER A 1 79 ? -0.176 5.665 -0.712 1.00 85.25 79 SER A C 1
ATOM 614 O O . SER A 1 79 ? -1.008 5.856 0.175 1.00 85.25 79 SER A O 1
ATOM 616 N N . LEU A 1 80 ? 0.168 4.437 -1.120 1.00 81.56 80 LEU A N 1
ATOM 617 C CA . LEU A 1 80 ? -0.372 3.205 -0.538 1.00 81.56 80 LEU A CA 1
ATOM 618 C C . LEU A 1 80 ? -0.081 3.126 0.965 1.00 81.56 80 LEU A C 1
ATOM 620 O O . LEU A 1 80 ? -0.987 2.877 1.758 1.00 81.56 80 LEU A O 1
ATOM 624 N N . SER A 1 81 ? 1.163 3.402 1.361 1.00 82.25 81 SER A N 1
ATOM 625 C CA . SER A 1 81 ? 1.577 3.408 2.766 1.00 82.25 81 SER A CA 1
ATOM 626 C C . SER A 1 81 ? 0.783 4.425 3.593 1.00 82.25 81 SER A C 1
ATOM 628 O O . SER A 1 81 ? 0.263 4.091 4.659 1.00 82.25 81 SER A O 1
ATOM 630 N N . ALA A 1 82 ? 0.590 5.643 3.075 1.00 84.38 82 ALA A N 1
ATOM 631 C CA . ALA A 1 82 ? -0.205 6.672 3.743 1.00 84.38 82 ALA A CA 1
ATOM 632 C C . ALA A 1 82 ? -1.681 6.267 3.901 1.00 84.38 82 ALA A C 1
ATOM 634 O O . ALA A 1 82 ? -2.257 6.431 4.980 1.00 84.38 82 ALA A O 1
ATOM 635 N N . ILE A 1 83 ? -2.289 5.705 2.851 1.00 80.25 83 ILE A N 1
ATOM 636 C CA . ILE A 1 83 ? -3.660 5.182 2.897 1.00 80.25 83 ILE A CA 1
ATOM 637 C C . ILE A 1 83 ? -3.760 4.105 3.980 1.00 80.25 83 ILE A C 1
ATOM 639 O O . ILE A 1 83 ? -4.623 4.207 4.859 1.00 80.25 83 ILE A O 1
ATOM 643 N N . ASN A 1 84 ? -2.841 3.133 3.969 1.00 76.06 84 ASN A N 1
ATOM 644 C CA . ASN A 1 84 ? -2.787 2.045 4.942 1.00 76.06 84 ASN A CA 1
ATOM 645 C C . ASN A 1 84 ? -2.657 2.561 6.378 1.00 76.06 84 ASN A C 1
ATOM 647 O O . ASN A 1 84 ? -3.444 2.173 7.239 1.00 76.06 84 ASN A O 1
ATOM 651 N N . ALA A 1 85 ? -1.750 3.505 6.627 1.00 79.81 85 ALA A N 1
ATOM 652 C CA . ALA A 1 85 ? -1.565 4.101 7.946 1.00 79.81 85 ALA A CA 1
ATOM 653 C C . ALA A 1 85 ? -2.845 4.776 8.470 1.00 79.81 85 ALA A C 1
ATOM 655 O O . ALA A 1 85 ? -3.216 4.601 9.634 1.00 79.81 85 ALA A O 1
ATOM 656 N N . ILE A 1 86 ? -3.560 5.516 7.614 1.00 81.50 86 ILE A N 1
ATOM 657 C CA . ILE A 1 86 ? -4.817 6.179 7.992 1.00 81.50 86 ILE A CA 1
ATOM 658 C C . ILE A 1 86 ? -5.876 5.149 8.391 1.00 81.50 86 ILE A C 1
ATOM 660 O O . ILE A 1 86 ? -6.631 5.373 9.340 1.00 81.50 86 ILE A O 1
ATOM 664 N N . ALA A 1 87 ? -5.951 4.025 7.689 1.00 75.88 87 ALA A N 1
ATOM 665 C CA . ALA A 1 87 ? -6.959 3.012 7.963 1.00 75.88 87 ALA A CA 1
ATOM 666 C C . ALA A 1 87 ? -6.663 2.171 9.184 1.00 75.88 87 ALA A C 1
ATOM 668 O O . ALA A 1 87 ? -7.571 1.970 9.983 1.00 75.88 87 ALA A O 1
ATOM 669 N N . THR A 1 88 ? -5.413 1.755 9.376 1.00 72.31 88 THR A N 1
ATOM 670 C CA . THR A 1 88 ? -5.004 1.069 10.603 1.00 72.31 88 THR A CA 1
ATOM 671 C C . THR A 1 88 ? -5.268 1.965 11.810 1.00 72.31 88 THR A C 1
ATOM 673 O O . THR A 1 88 ? -5.848 1.522 12.797 1.00 72.31 88 THR A O 1
ATOM 676 N N . ASN A 1 89 ? -4.983 3.269 11.706 1.00 78.06 89 ASN A N 1
ATOM 677 C CA . ASN A 1 89 ? -5.299 4.219 12.772 1.00 78.06 89 ASN A CA 1
ATOM 678 C C . ASN A 1 89 ? -6.820 4.334 13.017 1.00 78.06 89 ASN A C 1
ATOM 680 O O . ASN A 1 89 ? -7.280 4.292 14.158 1.00 78.06 89 ASN A O 1
ATOM 684 N N . ARG A 1 90 ? -7.640 4.407 11.959 1.00 78.44 90 ARG A N 1
ATOM 685 C CA . ARG A 1 90 ? -9.111 4.398 12.093 1.00 78.44 90 ARG A CA 1
ATOM 686 C C . ARG A 1 90 ? -9.630 3.101 12.724 1.00 78.44 90 ARG A C 1
ATOM 688 O O . ARG A 1 90 ? -10.477 3.173 13.613 1.00 78.44 90 ARG A O 1
ATOM 695 N N . ALA A 1 91 ? -9.111 1.950 12.303 1.00 72.50 91 ALA A N 1
ATOM 696 C CA . ALA A 1 91 ? -9.461 0.638 12.836 1.00 72.50 91 ALA A CA 1
ATOM 697 C C . ALA A 1 91 ? -9.118 0.538 14.327 1.00 72.50 91 ALA A C 1
ATOM 699 O O . ALA A 1 91 ? -9.979 0.196 15.138 1.00 72.50 91 ALA A O 1
ATOM 700 N N . SER A 1 92 ? -7.895 0.929 14.691 1.00 73.56 92 SER A N 1
ATOM 701 C CA . SER A 1 92 ? -7.396 0.968 16.065 1.00 73.56 92 SER A CA 1
ATOM 702 C C . SER A 1 92 ? -8.257 1.875 16.951 1.00 73.56 92 SER A C 1
ATOM 704 O O . SER A 1 92 ? -8.704 1.463 18.024 1.00 73.56 92 SER A O 1
ATOM 706 N N . ARG A 1 93 ? -8.618 3.074 16.467 1.00 77.19 93 ARG A N 1
ATOM 707 C CA . ARG A 1 93 ? -9.477 4.011 17.211 1.00 77.19 93 ARG A CA 1
ATOM 708 C C . ARG A 1 93 ? -10.886 3.459 17.442 1.00 77.19 93 ARG A C 1
ATOM 710 O O . ARG A 1 93 ? -11.416 3.587 18.546 1.00 77.19 93 ARG A O 1
ATOM 717 N N . ASN A 1 94 ? -11.476 2.820 16.432 1.00 74.94 94 ASN A N 1
ATOM 718 C CA . ASN A 1 94 ? -12.791 2.186 16.546 1.00 74.94 94 ASN A CA 1
ATOM 719 C C . ASN A 1 94 ? -12.765 0.994 17.514 1.00 74.94 94 ASN A C 1
ATOM 721 O O . ASN A 1 94 ? -13.646 0.877 18.364 1.00 74.94 94 ASN A O 1
ATOM 725 N N . LEU A 1 95 ? -11.737 0.144 17.435 1.00 73.31 95 LEU A N 1
ATOM 726 C CA . LEU A 1 95 ? -11.546 -0.980 18.355 1.00 73.31 95 LEU A CA 1
ATOM 727 C C . LEU A 1 95 ? -11.372 -0.513 19.798 1.00 73.31 95 LEU A C 1
ATOM 729 O O . LEU A 1 95 ? -11.988 -1.079 20.703 1.00 73.31 95 LEU A O 1
ATOM 733 N N . HIS A 1 96 ? -10.582 0.539 20.009 1.00 78.94 96 HIS A N 1
ATOM 734 C CA . HIS A 1 96 ? -10.382 1.128 21.325 1.00 78.94 96 HIS A CA 1
ATOM 735 C C . HIS A 1 96 ? -11.696 1.673 21.895 1.00 78.94 96 HIS A C 1
ATOM 737 O O . HIS A 1 96 ? -12.065 1.331 23.016 1.00 78.94 96 HIS A O 1
ATOM 743 N N . HIS A 1 97 ? -12.446 2.460 21.115 1.00 77.94 97 HIS A N 1
ATOM 744 C CA . HIS A 1 97 ? -13.730 3.013 21.553 1.00 77.94 97 HIS A CA 1
ATOM 745 C C . HIS A 1 97 ? -14.723 1.912 21.941 1.00 77.94 97 HIS A C 1
ATOM 747 O O . HIS A 1 97 ? -15.291 1.938 23.030 1.00 77.94 97 HIS A O 1
ATOM 753 N N . HIS A 1 98 ? -14.886 0.907 21.079 1.00 76.88 98 HIS A N 1
ATOM 754 C CA . HIS A 1 98 ? -15.829 -0.184 21.308 1.00 76.88 98 HIS A CA 1
ATOM 755 C C . HIS A 1 98 ? -15.452 -1.037 22.529 1.00 76.88 98 HIS A C 1
ATOM 757 O O . HIS A 1 98 ? -16.315 -1.587 23.211 1.00 76.88 98 HIS A O 1
ATOM 763 N N . SER A 1 99 ? -14.158 -1.139 22.829 1.00 73.81 99 SER A N 1
ATOM 764 C CA . SER A 1 99 ? -13.671 -1.899 23.981 1.00 73.81 99 SER A CA 1
ATOM 765 C C . SER A 1 99 ? -13.848 -1.132 25.285 1.00 73.81 99 SER A C 1
ATOM 767 O O . SER A 1 99 ? -14.292 -1.716 26.270 1.00 73.81 99 SER A O 1
ATOM 769 N N . VAL A 1 100 ? -13.600 0.182 25.287 1.00 78.12 100 VAL A N 1
ATOM 770 C CA . VAL A 1 100 ? -13.883 1.052 26.440 1.00 78.12 100 VAL A CA 1
ATOM 771 C C . VAL A 1 100 ? -15.378 1.074 26.754 1.00 78.12 100 VAL A C 1
ATOM 773 O O . VAL A 1 100 ? -15.761 0.905 27.906 1.00 78.12 100 VAL A O 1
ATOM 776 N N . GLU A 1 101 ? -16.235 1.204 25.743 1.00 80.31 101 GLU A N 1
ATOM 777 C CA . GLU A 1 101 ? -17.691 1.203 25.923 1.00 80.31 101 GLU A CA 1
ATOM 778 C C . GLU A 1 101 ? -18.202 -0.100 26.561 1.00 80.31 101 GLU A C 1
ATOM 780 O O . GLU A 1 101 ? -19.042 -0.071 27.464 1.00 80.31 101 GLU A O 1
ATOM 785 N N . ARG A 1 102 ? -17.654 -1.249 26.144 1.00 75.12 102 ARG A N 1
ATOM 786 C CA . ARG A 1 102 ? -17.976 -2.554 26.741 1.00 75.12 102 ARG A CA 1
ATOM 787 C C . ARG A 1 102 ? -17.427 -2.716 28.155 1.00 75.12 102 ARG A C 1
ATOM 789 O O . ARG A 1 102 ? -18.078 -3.361 28.970 1.00 75.12 102 ARG A O 1
ATOM 796 N N . LEU A 1 103 ? -16.266 -2.133 28.455 1.00 74.44 103 LEU A N 1
ATOM 797 C CA . LEU A 1 103 ? -15.714 -2.110 29.813 1.00 74.44 103 LEU A CA 1
ATOM 798 C C . LEU A 1 103 ? -16.574 -1.267 30.758 1.00 74.44 103 LEU A C 1
ATOM 800 O O . LEU A 1 103 ? -16.795 -1.675 31.892 1.00 74.44 103 LEU A O 1
ATOM 804 N N . LEU A 1 104 ? -17.094 -0.130 30.289 1.00 75.50 104 LEU A N 1
ATOM 805 C CA . LEU A 1 104 ? -17.962 0.747 31.081 1.00 75.50 104 LEU A CA 1
ATOM 806 C C . LEU A 1 104 ? -19.330 0.117 31.387 1.00 75.50 104 LEU A C 1
ATOM 808 O O . LEU A 1 104 ? -19.906 0.399 32.433 1.00 75.50 104 LEU A O 1
ATOM 812 N N . HIS A 1 105 ? -19.833 -0.757 30.512 1.00 77.31 105 HIS A N 1
ATOM 813 C CA . HIS A 1 105 ? -21.062 -1.528 30.744 1.00 77.31 105 HIS A CA 1
ATOM 814 C C . HIS A 1 105 ? -20.837 -2.844 31.510 1.00 77.31 105 HIS A C 1
ATOM 816 O O . HIS A 1 105 ? -21.802 -3.553 31.806 1.00 77.31 105 HIS A O 1
ATOM 822 N N . ALA A 1 106 ? -19.590 -3.206 31.829 1.00 72.12 106 ALA A N 1
ATOM 823 C CA . ALA A 1 106 ? -19.301 -4.412 32.593 1.00 72.12 106 ALA A CA 1
ATOM 824 C C . ALA A 1 106 ? -19.704 -4.233 34.067 1.00 72.12 106 ALA A C 1
ATOM 826 O O . ALA A 1 106 ? -19.443 -3.205 34.689 1.00 72.12 106 ALA A O 1
ATOM 827 N N . THR A 1 107 ? -20.346 -5.253 34.638 1.00 62.84 107 THR A N 1
ATOM 828 C CA . THR A 1 107 ? -20.871 -5.235 36.011 1.00 62.84 107 THR A CA 1
ATOM 829 C C . THR A 1 107 ? -19.747 -5.025 37.034 1.00 62.84 107 THR A C 1
ATOM 831 O O . THR A 1 107 ? -18.661 -5.589 36.892 1.00 62.84 107 THR A O 1
ATOM 834 N N . SER A 1 108 ? -20.011 -4.277 38.109 1.00 62.50 108 SER A N 1
ATOM 835 C CA . SER A 1 108 ? -19.041 -3.909 39.159 1.00 62.50 108 SER A CA 1
ATOM 836 C C . SER A 1 108 ? -18.278 -5.106 39.755 1.00 62.50 108 SER A C 1
ATOM 838 O O . SER A 1 108 ? -17.089 -5.000 40.042 1.00 62.50 108 SER A O 1
ATOM 840 N N . THR A 1 109 ? -18.903 -6.286 39.831 1.00 69.50 109 THR A N 1
ATOM 841 C CA . THR A 1 109 ? -18.283 -7.539 40.311 1.00 69.50 109 THR A CA 1
ATOM 842 C C . THR A 1 109 ? -17.146 -8.053 39.412 1.00 69.50 109 THR A C 1
ATOM 844 O O . THR A 1 109 ? -16.247 -8.757 39.872 1.00 69.50 109 THR A O 1
ATOM 847 N N . TRP A 1 110 ? -17.156 -7.716 38.119 1.00 64.75 110 TRP A N 1
ATOM 848 C CA . TRP A 1 110 ? -16.081 -8.063 37.184 1.00 64.75 110 TRP A CA 1
ATOM 849 C C . TRP A 1 110 ? -14.858 -7.148 37.354 1.00 64.75 110 TRP A C 1
ATOM 851 O O . TRP A 1 110 ? -13.718 -7.601 37.221 1.00 64.75 110 TRP A O 1
ATOM 861 N N . TYR A 1 111 ? -15.094 -5.889 37.732 1.00 59.88 111 TYR A N 1
ATOM 862 C CA . TYR A 1 111 ? -14.056 -4.899 38.034 1.00 59.88 111 TYR A CA 1
ATOM 863 C C . TYR A 1 111 ? -13.258 -5.250 39.300 1.00 59.88 111 TYR A C 1
ATOM 865 O O . TYR A 1 111 ? -12.055 -5.012 39.356 1.00 59.88 111 TYR A O 1
ATOM 873 N N . GLU A 1 112 ? -13.897 -5.879 40.290 1.00 61.16 112 GLU A N 1
ATOM 874 C CA . GLU A 1 112 ? -13.230 -6.328 41.522 1.00 61.16 112 GLU A CA 1
ATOM 875 C C . GLU A 1 112 ? -12.319 -7.547 41.307 1.00 61.16 112 GLU A C 1
ATOM 877 O O . GLU A 1 112 ? -11.289 -7.683 41.965 1.00 61.16 112 GLU A O 1
ATOM 882 N N . ARG A 1 113 ? -12.661 -8.435 40.363 1.00 62.88 113 ARG A N 1
ATOM 883 C CA . ARG A 1 113 ? -11.876 -9.652 40.072 1.00 62.88 113 ARG A CA 1
ATOM 884 C C . ARG A 1 113 ? -10.755 -9.436 39.056 1.00 62.88 113 ARG A C 1
ATOM 886 O O . ARG A 1 113 ? -9.852 -10.269 38.961 1.00 62.88 113 ARG A O 1
ATOM 893 N N . THR A 1 114 ? -10.786 -8.334 38.309 1.00 61.16 114 THR A N 1
ATOM 894 C CA . THR A 1 114 ? -9.856 -8.084 37.205 1.00 61.16 114 THR A CA 1
ATOM 895 C C . THR A 1 114 ? -9.298 -6.666 37.316 1.00 61.16 114 THR A C 1
ATOM 897 O O . THR A 1 114 ? -10.001 -5.715 36.982 1.00 61.16 114 THR A O 1
ATOM 900 N N . PRO A 1 115 ? -8.045 -6.473 37.773 1.00 59.25 115 PRO A N 1
ATOM 901 C CA . PRO A 1 115 ? -7.497 -5.130 37.915 1.00 59.25 115 PRO A CA 1
ATOM 902 C C . PRO A 1 115 ? -7.455 -4.446 36.543 1.00 59.25 115 PRO A C 1
ATOM 904 O O . PRO A 1 115 ? -6.832 -4.952 35.606 1.00 59.25 115 PRO A O 1
ATOM 907 N N . SER A 1 116 ? -8.108 -3.289 36.436 1.00 59.06 116 SER A N 1
ATOM 908 C CA . SER A 1 116 ? -8.256 -2.487 35.210 1.00 59.06 116 SER A CA 1
ATOM 909 C C . SER A 1 116 ? -6.926 -2.219 34.489 1.00 59.06 116 SER A C 1
ATOM 911 O O . SER A 1 116 ? -6.866 -2.260 33.260 1.00 59.06 116 SER A O 1
ATOM 913 N N . GLY A 1 117 ? -5.827 -2.066 35.238 1.00 61.12 117 GLY A N 1
ATOM 914 C CA . GLY A 1 117 ? -4.476 -1.918 34.684 1.00 61.12 117 GLY A CA 1
ATOM 915 C C . GLY A 1 117 ? -3.967 -3.143 33.906 1.00 61.12 117 GLY A C 1
ATOM 916 O O . GLY A 1 117 ? -3.255 -2.991 32.915 1.00 61.12 117 GLY A O 1
ATOM 917 N N . ARG A 1 118 ? -4.373 -4.363 34.285 1.00 65.19 118 ARG A N 1
ATOM 918 C CA . ARG A 1 118 ? -3.999 -5.607 33.585 1.00 65.19 118 ARG A CA 1
ATOM 919 C C . ARG A 1 118 ? -4.799 -5.799 32.298 1.00 65.19 118 ARG A C 1
ATOM 921 O O . ARG A 1 118 ? -4.273 -6.352 31.336 1.00 65.19 118 ARG A O 1
ATOM 928 N N . ILE A 1 119 ? -6.041 -5.319 32.269 1.00 64.06 119 ILE A N 1
ATOM 929 C CA . ILE A 1 119 ? -6.886 -5.333 31.070 1.00 64.06 119 ILE A CA 1
ATOM 930 C C . ILE A 1 119 ? -6.344 -4.352 30.037 1.00 64.06 119 ILE A C 1
ATOM 932 O O . ILE A 1 119 ? -6.165 -4.741 28.892 1.00 64.06 119 ILE A O 1
ATOM 936 N N . LEU A 1 120 ? -6.009 -3.121 30.435 1.00 65.50 120 LEU A N 1
ATOM 937 C CA . LEU A 1 120 ? -5.444 -2.129 29.517 1.00 65.50 120 LEU A CA 1
ATOM 938 C C . LEU A 1 120 ? -4.074 -2.568 28.977 1.00 65.50 120 LEU A C 1
ATOM 940 O O . LEU A 1 120 ? -3.808 -2.433 27.787 1.00 65.50 120 LEU A O 1
ATOM 944 N N . SER A 1 121 ? -3.231 -3.157 29.833 1.00 68.75 121 SER A N 1
ATOM 945 C CA . SER A 1 121 ? -1.942 -3.736 29.436 1.00 68.75 121 SER A CA 1
ATOM 946 C C . SER A 1 121 ? -2.098 -4.876 28.423 1.00 68.75 121 SER A C 1
ATOM 948 O O . SER A 1 121 ? -1.376 -4.896 27.426 1.00 68.75 121 SER A O 1
ATOM 950 N N . ARG 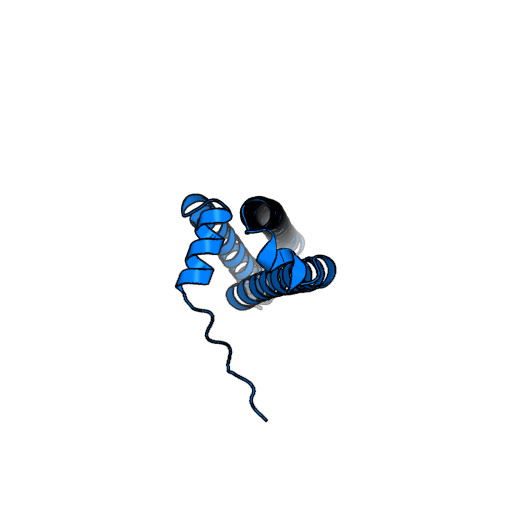A 1 122 ? -3.053 -5.794 28.633 1.00 71.62 122 ARG A N 1
ATOM 951 C CA . ARG A 1 122 ? -3.339 -6.866 27.669 1.00 71.62 122 ARG A CA 1
ATOM 952 C C . ARG A 1 122 ? -3.971 -6.346 26.392 1.00 71.62 122 ARG A C 1
ATOM 954 O O . ARG A 1 122 ? -3.521 -6.714 25.323 1.00 71.62 122 ARG A O 1
ATOM 961 N N . PHE A 1 123 ? -4.947 -5.454 26.493 1.00 66.69 123 PHE A N 1
ATOM 962 C CA . PHE A 1 123 ? -5.637 -4.900 25.337 1.00 66.69 123 PHE A CA 1
ATOM 963 C C . PHE A 1 123 ? -4.688 -4.103 24.439 1.00 66.69 123 PHE A C 1
ATOM 965 O O . PHE A 1 123 ? -4.679 -4.292 23.230 1.00 66.69 123 PHE A O 1
ATOM 972 N N . SER A 1 124 ? -3.839 -3.258 25.028 1.00 70.50 124 SER A N 1
ATOM 973 C CA . SER A 1 124 ? -2.825 -2.500 24.292 1.00 70.50 124 SER A CA 1
ATOM 974 C C . SER A 1 124 ? -1.767 -3.421 23.669 1.00 70.50 124 SER A C 1
ATOM 976 O O . SER A 1 124 ? -1.356 -3.213 22.526 1.00 70.50 124 SER A O 1
ATOM 978 N N . GLY A 1 125 ? -1.374 -4.487 24.380 1.00 74.06 125 GLY A N 1
ATOM 979 C CA . GLY A 1 125 ? -0.476 -5.521 23.861 1.00 74.06 125 GLY A CA 1
ATOM 980 C C . GLY A 1 125 ? -1.074 -6.307 22.690 1.00 74.06 125 GLY A C 1
ATOM 981 O O . GLY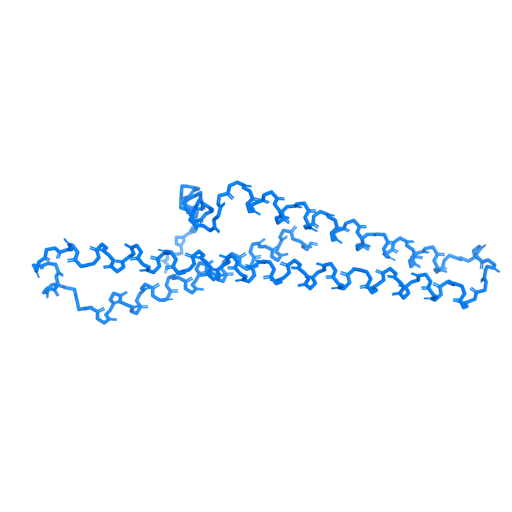 A 1 125 ? -0.419 -6.454 21.660 1.00 74.06 125 GLY A O 1
ATOM 982 N N . ASP A 1 126 ? -2.325 -6.748 22.816 1.00 72.31 126 ASP A N 1
ATOM 983 C CA . ASP A 1 126 ? -3.044 -7.519 21.800 1.00 72.31 126 ASP A CA 1
ATOM 984 C C . ASP A 1 126 ? -3.343 -6.659 20.562 1.00 72.31 126 ASP A C 1
ATOM 986 O O . ASP A 1 126 ? -3.148 -7.114 19.437 1.00 72.31 126 ASP A O 1
ATOM 990 N N . LEU A 1 127 ? -3.728 -5.389 20.745 1.00 66.50 127 LEU A N 1
ATOM 991 C CA . LEU A 1 127 ? -3.936 -4.437 19.648 1.00 66.50 127 LEU A CA 1
ATOM 992 C C . LEU A 1 127 ? -2.625 -4.176 18.896 1.00 66.50 127 LEU A C 1
ATOM 994 O O . LEU A 1 127 ? -2.583 -4.263 17.672 1.00 66.50 127 LEU A O 1
ATOM 998 N N . SER A 1 128 ? -1.529 -3.974 19.634 1.00 71.62 128 SER A N 1
ATOM 999 C CA . SER A 1 128 ? -0.191 -3.824 19.052 1.00 71.62 128 SER A CA 1
ATOM 1000 C C . SER A 1 128 ? 0.266 -5.082 18.308 1.00 71.62 128 SER A C 1
ATOM 1002 O O . SER A 1 128 ? 0.999 -4.988 17.325 1.00 71.62 128 SER A O 1
ATOM 1004 N N . MET A 1 129 ? -0.127 -6.272 18.770 1.00 71.81 129 MET A N 1
ATOM 1005 C CA . MET A 1 129 ? 0.196 -7.536 18.109 1.00 71.81 129 MET A CA 1
ATOM 1006 C C . MET A 1 129 ? -0.605 -7.716 16.817 1.00 71.81 129 MET A C 1
ATOM 1008 O O . MET A 1 129 ? -0.031 -8.125 15.812 1.00 71.81 129 MET A O 1
ATOM 1012 N N . VAL A 1 130 ? -1.897 -7.376 16.820 1.00 68.69 130 VAL A N 1
ATOM 1013 C CA . VAL A 1 130 ? -2.748 -7.416 15.620 1.00 68.69 130 VAL A CA 1
ATOM 1014 C C . VAL A 1 130 ? -2.261 -6.421 14.570 1.00 68.69 130 VAL A C 1
ATOM 1016 O O . VAL A 1 130 ? -2.147 -6.796 13.407 1.00 68.69 130 VAL A O 1
ATOM 1019 N N . ASP A 1 131 ? -1.897 -5.202 14.969 1.00 69.12 131 ASP A N 1
ATOM 1020 C CA . ASP A 1 131 ? -1.362 -4.195 14.046 1.00 69.12 131 ASP A CA 1
ATOM 1021 C C . ASP A 1 131 ? -0.034 -4.660 13.418 1.00 69.12 131 ASP A C 1
ATOM 1023 O O . ASP A 1 131 ? 0.175 -4.505 12.214 1.00 69.12 131 ASP A O 1
ATOM 1027 N N . LYS A 1 132 ? 0.839 -5.314 14.198 1.00 73.31 132 LYS A N 1
ATOM 1028 C CA . LYS A 1 132 ? 2.076 -5.933 13.685 1.00 73.31 132 LYS A CA 1
ATOM 1029 C C . LYS A 1 132 ? 1.802 -7.106 12.749 1.00 73.31 132 LYS A C 1
ATOM 1031 O O . LYS A 1 132 ? 2.463 -7.221 11.724 1.00 73.31 132 LYS A O 1
ATOM 1036 N N . LEU A 1 133 ? 0.847 -7.969 13.092 1.00 73.25 133 LEU A N 1
ATOM 1037 C CA . LEU A 1 133 ? 0.465 -9.110 12.261 1.00 73.25 133 LEU A CA 1
ATOM 1038 C C . LEU A 1 133 ? -0.115 -8.637 10.925 1.00 73.25 133 LEU A C 1
ATOM 1040 O O . LEU A 1 133 ? 0.192 -9.201 9.884 1.00 73.25 133 LEU A O 1
ATOM 1044 N N . PHE A 1 134 ? -0.921 -7.578 10.949 1.00 68.38 134 PHE A N 1
ATOM 1045 C CA . PHE A 1 134 ? -1.478 -6.974 9.748 1.00 68.38 134 PHE A CA 1
ATOM 1046 C C . PHE A 1 134 ? -0.390 -6.353 8.869 1.00 68.38 134 PHE A C 1
ATOM 1048 O O . PHE A 1 134 ? -0.374 -6.592 7.665 1.00 68.38 134 PHE A O 1
ATOM 1055 N N . ALA A 1 135 ? 0.548 -5.613 9.470 1.00 68.50 135 ALA A N 1
ATOM 1056 C CA . ALA A 1 135 ? 1.705 -5.084 8.754 1.00 68.50 135 ALA A CA 1
ATOM 1057 C C . ALA A 1 135 ? 2.538 -6.208 8.115 1.00 68.50 135 ALA A C 1
ATOM 1059 O O . ALA A 1 135 ? 2.912 -6.093 6.955 1.00 68.50 135 ALA A O 1
ATOM 1060 N N . TYR A 1 136 ? 2.757 -7.309 8.841 1.00 72.75 136 TYR A N 1
ATOM 1061 C CA . TYR A 1 136 ? 3.488 -8.476 8.347 1.00 72.75 136 TYR A CA 1
ATOM 1062 C C . TYR A 1 136 ? 2.770 -9.191 7.195 1.00 72.75 136 TYR A C 1
ATOM 1064 O O . TYR A 1 136 ? 3.389 -9.484 6.184 1.00 72.75 136 TYR A O 1
ATOM 1072 N N . VAL A 1 137 ? 1.461 -9.441 7.314 1.00 70.75 137 VAL A N 1
ATOM 1073 C CA . VAL A 1 137 ? 0.680 -10.092 6.247 1.00 70.75 137 VAL A CA 1
ATOM 1074 C C . VAL A 1 137 ? 0.629 -9.222 4.996 1.00 70.75 137 VAL A C 1
ATOM 1076 O O . VAL A 1 137 ? 0.712 -9.750 3.894 1.00 70.75 137 VAL A O 1
ATOM 1079 N N . LEU A 1 138 ? 0.502 -7.900 5.142 1.00 64.56 138 LEU A N 1
ATOM 1080 C CA . LEU A 1 138 ? 0.582 -7.003 3.993 1.00 64.56 138 LEU A CA 1
ATOM 1081 C C . LEU A 1 138 ? 1.954 -7.091 3.321 1.00 64.56 138 LEU A C 1
ATOM 1083 O O . LEU A 1 138 ? 1.992 -7.229 2.106 1.00 64.56 138 LEU A O 1
ATOM 1087 N N . ASP A 1 139 ? 3.045 -7.059 4.087 1.00 71.25 139 ASP A N 1
ATOM 1088 C CA . ASP A 1 139 ? 4.408 -7.166 3.549 1.00 71.25 139 ASP A CA 1
ATOM 1089 C C . ASP A 1 139 ? 4.619 -8.491 2.792 1.00 71.25 139 ASP A C 1
ATOM 1091 O O . ASP A 1 139 ? 5.010 -8.472 1.631 1.00 71.25 139 ASP A O 1
ATOM 1095 N N . ASP A 1 140 ? 4.217 -9.622 3.383 1.00 71.44 140 ASP A N 1
ATOM 1096 C CA . ASP A 1 140 ? 4.299 -10.963 2.773 1.00 71.44 140 ASP A CA 1
ATOM 1097 C C . ASP A 1 140 ? 3.418 -11.115 1.519 1.00 71.44 140 ASP A C 1
ATOM 1099 O O . ASP A 1 140 ? 3.765 -11.834 0.590 1.00 71.44 140 ASP A O 1
ATOM 1103 N N . THR A 1 141 ? 2.283 -10.411 1.446 1.00 62.69 141 THR A N 1
ATOM 1104 C CA . THR A 1 141 ? 1.411 -10.445 0.254 1.00 62.69 141 THR A CA 1
ATOM 1105 C C . THR A 1 141 ? 1.966 -9.595 -0.899 1.00 62.69 141 THR A C 1
ATOM 1107 O O . THR A 1 141 ? 1.554 -9.774 -2.046 1.00 62.69 141 THR A O 1
ATOM 1110 N N . PHE A 1 142 ? 2.855 -8.639 -0.608 1.00 56.00 142 PHE A N 1
ATOM 1111 C CA . PHE A 1 142 ? 3.448 -7.731 -1.597 1.00 56.00 142 PHE A CA 1
ATOM 1112 C C . PHE A 1 142 ? 4.910 -8.053 -1.942 1.00 56.00 142 PHE A C 1
ATOM 1114 O O . PHE A 1 142 ? 5.470 -7.377 -2.811 1.00 56.00 142 PHE A O 1
ATOM 1121 N N . GLN A 1 143 ? 5.502 -9.062 -1.298 1.00 45.62 143 GLN A N 1
ATOM 1122 C CA . GLN A 1 143 ? 6.816 -9.620 -1.620 1.00 45.62 143 GLN A CA 1
ATOM 1123 C C . GLN A 1 143 ? 6.708 -10.727 -2.679 1.00 45.62 143 GLN A C 1
ATOM 1125 O O . GLN A 1 143 ? 7.628 -10.803 -3.526 1.00 45.62 143 GLN A O 1
#

Organism: NCBI:txid420281

Sequence (143 aa):
DTQHTGAVSSKSIRYYYQLAGGFLWFGTALTVGLVAYTLMASTDLWLAAWVSPKNTRSVNYRATIYILLSLSQSICVMSLSAINAIATNRASRNLHHHSVERLLHATSTWYERTPSGRILSRFSGDLSMVDKLFAYVLDDTFQ

Nearest PDB structures (foldseek):
  8chb-assembly1_B  TM=8.204E-01  e=9.831E-02  Bacillus subtilis
  8qoe-assembly1_A  TM=6.340E-01 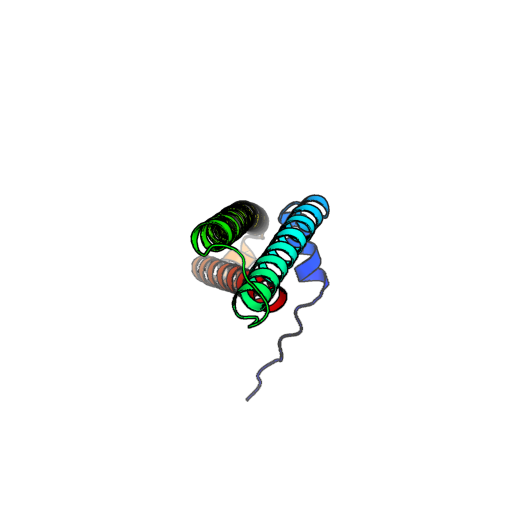 e=3.019E-01  Bacillus subtilis
  9baa-assembly1_A  TM=7.963E-01  e=3.825E+00  Acetivibrio thermocellus ATCC 27405